Protein AF-A0A485C836-F1 (afdb_monomer_lite)

Sequence (79 aa):
MQGGKARLVHVNEQVRDFIRSAQRVAETPPSYASVENDLEPLLLTLSKEMTPGEQKKLMSLLLREGITGLLQRLDIRDQ

pLDDT: mean 80.25, std 15.34, range [44.19, 97.62]

InterPro domains:
  IPR010749 YfeC-like [PF07037] (2-78)

Structure (mmCIF, N/CA/C/O backbone):
data_AF-A0A485C836-F1
#
_entry.id   AF-A0A485C836-F1
#
loop_
_atom_site.group_PDB
_atom_site.id
_atom_site.type_symbol
_atom_site.label_atom_id
_atom_site.label_alt_id
_atom_site.label_comp_id
_atom_site.label_asym_id
_atom_site.label_entity_id
_atom_site.label_seq_id
_atom_site.pdbx_PDB_ins_code
_atom_site.Cartn_x
_atom_site.Cartn_y
_atom_site.Cartn_z
_atom_site.occupancy
_atom_site.B_iso_or_equiv
_atom_site.auth_seq_id
_atom_site.auth_comp_id
_atom_site.auth_asym_id
_atom_site.auth_atom_id
_atom_site.pdbx_PDB_model_num
ATOM 1 N N . MET A 1 1 ? 8.842 30.475 -28.085 1.00 44.19 1 MET A N 1
ATOM 2 C CA . MET A 1 1 ? 8.754 29.049 -28.464 1.00 44.19 1 MET A CA 1
ATOM 3 C C . MET A 1 1 ? 10.037 28.662 -29.188 1.00 44.19 1 MET A C 1
ATOM 5 O O . MET A 1 1 ? 10.163 28.971 -30.364 1.00 44.19 1 MET A O 1
ATOM 9 N N . GLN A 1 2 ? 11.027 28.091 -28.497 1.00 49.88 2 GLN A N 1
ATOM 10 C CA . GLN A 1 2 ? 12.302 27.710 -29.119 1.00 49.88 2 GLN A CA 1
ATOM 11 C C . GLN A 1 2 ? 12.413 26.184 -29.108 1.00 49.88 2 GLN A C 1
ATOM 13 O O . GLN A 1 2 ? 12.810 25.581 -28.117 1.00 49.88 2 GLN A O 1
ATOM 18 N N . GLY A 1 3 ? 11.948 25.569 -30.198 1.00 61.88 3 GLY A N 1
ATOM 19 C CA . GLY A 1 3 ? 11.997 24.125 -30.401 1.00 61.88 3 GLY A CA 1
ATOM 20 C C . GLY A 1 3 ? 13.440 23.624 -30.451 1.00 61.88 3 GLY A C 1
ATOM 21 O O . GLY A 1 3 ? 14.268 24.155 -31.195 1.00 61.88 3 GLY A O 1
ATOM 22 N N . GLY A 1 4 ? 13.740 22.605 -29.646 1.00 66.94 4 GLY A N 1
ATOM 23 C CA . GLY A 1 4 ? 15.018 21.902 -29.673 1.00 66.94 4 GLY A CA 1
ATOM 24 C C . GLY A 1 4 ? 15.221 21.193 -31.013 1.00 66.94 4 GLY A C 1
ATOM 25 O O . GLY A 1 4 ? 14.325 20.526 -31.524 1.00 66.94 4 GLY A O 1
ATOM 26 N N . LYS A 1 5 ? 16.407 21.357 -31.604 1.00 66.62 5 LYS A N 1
ATOM 27 C CA . LYS A 1 5 ? 16.786 20.741 -32.881 1.00 66.62 5 LYS A CA 1
ATOM 28 C C . LYS A 1 5 ? 16.992 19.237 -32.677 1.00 66.62 5 LYS A C 1
ATOM 30 O O . LYS A 1 5 ? 18.007 18.833 -32.113 1.00 66.62 5 LYS A O 1
ATOM 35 N N . ALA A 1 6 ? 16.056 18.414 -33.140 1.00 78.12 6 ALA A N 1
ATOM 36 C CA . ALA A 1 6 ? 16.268 16.973 -33.218 1.00 78.12 6 ALA A CA 1
ATOM 37 C C . ALA A 1 6 ? 17.319 16.661 -34.296 1.00 78.12 6 ALA A C 1
ATOM 39 O O . ALA A 1 6 ? 17.309 17.251 -35.378 1.00 78.12 6 ALA A O 1
ATOM 40 N N . ARG A 1 7 ? 18.239 15.740 -33.999 1.00 77.69 7 ARG A N 1
ATOM 41 C CA . ARG A 1 7 ? 19.209 15.218 -34.968 1.00 77.69 7 ARG A CA 1
ATOM 42 C C . ARG A 1 7 ? 18.778 13.811 -35.354 1.00 77.69 7 ARG A C 1
ATOM 44 O O . ARG A 1 7 ? 18.715 12.936 -34.496 1.00 77.69 7 ARG A O 1
ATOM 51 N N . LEU A 1 8 ? 18.475 13.608 -36.632 1.00 75.69 8 LEU A N 1
ATOM 52 C CA . LEU A 1 8 ? 18.221 12.283 -37.180 1.00 75.69 8 LEU A CA 1
ATOM 53 C C . LEU A 1 8 ? 19.568 11.598 -37.417 1.00 75.69 8 LEU A C 1
ATOM 55 O O . LEU A 1 8 ? 20.372 12.071 -38.218 1.00 75.69 8 LEU A O 1
ATOM 59 N N . VAL A 1 9 ? 19.823 10.506 -36.703 1.00 80.38 9 VAL A N 1
ATOM 60 C CA . VAL A 1 9 ? 21.025 9.687 -36.883 1.00 80.38 9 VAL A CA 1
ATOM 61 C C . VAL A 1 9 ? 20.626 8.428 -37.638 1.00 80.38 9 VAL A C 1
ATOM 63 O O . VAL A 1 9 ? 19.759 7.681 -37.189 1.00 80.38 9 VAL A O 1
ATOM 66 N N . HIS A 1 10 ? 21.252 8.191 -38.788 1.00 80.44 10 HIS A N 1
ATOM 67 C CA . HIS A 1 10 ? 21.093 6.943 -39.523 1.00 80.44 10 HIS A CA 1
ATOM 68 C C . HIS A 1 10 ? 22.148 5.940 -39.051 1.00 80.44 10 HIS A C 1
ATOM 70 O O . HIS A 1 10 ? 23.347 6.173 -39.199 1.00 80.44 10 HIS A O 1
ATOM 76 N N . VAL A 1 11 ? 21.695 4.829 -38.472 1.00 80.62 11 VAL A N 1
ATOM 77 C CA . VAL A 1 11 ? 22.567 3.753 -37.991 1.00 80.62 11 VAL A CA 1
ATOM 78 C C . VAL A 1 11 ? 22.686 2.693 -39.079 1.00 80.62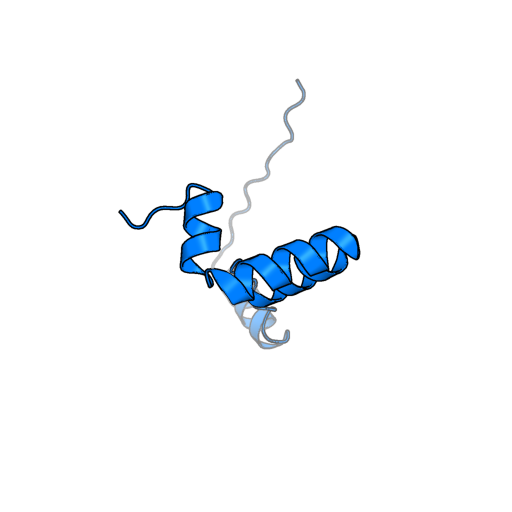 11 VAL A C 1
ATOM 80 O O . VAL A 1 11 ? 21.706 2.012 -39.389 1.00 80.62 11 VAL A O 1
ATOM 83 N N . ASN A 1 12 ? 23.885 2.553 -39.643 1.00 85.38 12 ASN A N 1
ATOM 84 C CA . ASN A 1 12 ? 24.184 1.522 -40.634 1.00 85.38 12 ASN A CA 1
ATOM 85 C C . ASN A 1 12 ? 24.444 0.152 -39.970 1.00 85.38 12 ASN A C 1
ATOM 87 O O . ASN A 1 12 ? 24.531 0.030 -38.745 1.00 85.38 12 ASN A O 1
ATOM 91 N N . GLU A 1 13 ? 24.548 -0.894 -40.788 1.00 84.00 13 GLU A N 1
ATOM 92 C CA . GLU A 1 13 ? 24.700 -2.278 -40.321 1.00 84.00 13 GLU A CA 1
ATOM 93 C C . GLU A 1 13 ? 25.994 -2.496 -39.523 1.00 84.00 13 GLU A C 1
ATOM 95 O O . GLU A 1 13 ? 25.960 -3.087 -38.450 1.00 84.00 13 GLU A O 1
ATOM 100 N N . GLN A 1 14 ? 27.105 -1.893 -39.954 1.00 82.50 14 GLN A N 1
ATOM 101 C CA . GLN A 1 14 ? 28.389 -1.975 -39.248 1.00 82.50 14 GLN A CA 1
ATOM 102 C C . GLN A 1 14 ? 28.317 -1.395 -37.828 1.00 82.50 14 GLN A C 1
ATOM 104 O O . GLN A 1 14 ? 28.832 -1.988 -36.881 1.00 82.50 14 GLN A O 1
ATOM 109 N N . VAL A 1 15 ? 27.643 -0.254 -37.653 1.00 83.19 15 VAL A N 1
ATOM 110 C CA . VAL A 1 15 ? 27.437 0.350 -36.328 1.00 83.19 15 VAL A CA 1
ATOM 111 C C . VAL A 1 15 ? 26.484 -0.505 -35.492 1.00 83.19 15 VAL A C 1
ATOM 113 O O . VAL A 1 15 ? 26.697 -0.665 -34.292 1.00 83.19 15 VAL A O 1
ATOM 116 N N . ARG A 1 16 ? 25.457 -1.103 -36.108 1.00 81.31 16 ARG A N 1
ATOM 117 C CA . ARG A 1 16 ? 24.536 -2.021 -35.422 1.00 81.31 16 ARG A CA 1
ATOM 118 C C . ARG A 1 16 ? 25.266 -3.254 -34.890 1.00 81.31 16 ARG A C 1
ATOM 120 O O . ARG A 1 16 ? 25.043 -3.633 -33.740 1.00 81.31 16 ARG A O 1
ATOM 127 N N . ASP A 1 17 ? 26.134 -3.850 -35.697 1.00 82.94 17 ASP A N 1
ATOM 128 C CA . ASP A 1 17 ? 26.904 -5.030 -35.313 1.00 82.94 17 ASP A CA 1
ATOM 129 C C . ASP A 1 17 ? 27.939 -4.708 -34.238 1.00 82.94 17 ASP A C 1
ATOM 131 O O . ASP A 1 17 ? 28.076 -5.472 -33.284 1.00 82.94 17 ASP A O 1
ATOM 135 N N . PHE A 1 18 ? 28.575 -3.536 -34.312 1.00 81.19 18 PHE A N 1
ATOM 136 C CA . PHE A 1 18 ? 29.480 -3.050 -33.271 1.00 81.19 18 PHE A CA 1
ATOM 137 C C . PHE A 1 18 ? 28.770 -2.812 -31.926 1.00 81.19 18 PHE A C 1
ATOM 139 O O . PHE A 1 18 ? 29.255 -3.236 -30.876 1.00 81.19 18 PHE A O 1
ATOM 146 N N . ILE A 1 19 ? 27.587 -2.184 -31.936 1.00 79.94 19 ILE A N 1
ATOM 147 C CA . ILE A 1 19 ? 26.774 -2.003 -30.720 1.00 79.94 19 ILE A CA 1
ATOM 148 C C . ILE A 1 19 ? 26.407 -3.370 -30.124 1.00 79.94 19 ILE A C 1
ATOM 150 O O . ILE A 1 19 ? 26.540 -3.578 -28.919 1.00 79.94 19 ILE A O 1
ATOM 154 N N . ARG A 1 20 ? 25.996 -4.326 -30.966 1.00 74.38 20 ARG A N 1
ATOM 155 C CA . ARG A 1 20 ? 25.648 -5.691 -30.539 1.00 74.38 20 ARG A CA 1
ATOM 156 C C . ARG A 1 20 ? 26.847 -6.474 -30.010 1.00 74.38 20 ARG A C 1
ATOM 158 O O . ARG A 1 20 ? 26.681 -7.259 -29.079 1.00 74.38 20 ARG A O 1
ATOM 165 N N . SER A 1 21 ? 28.037 -6.303 -30.585 1.00 74.25 21 SER A N 1
ATOM 166 C CA . SER A 1 21 ? 29.247 -6.976 -30.106 1.00 74.25 21 SER A CA 1
ATOM 167 C C . SER A 1 21 ? 29.712 -6.407 -28.768 1.00 74.25 21 SER A C 1
ATOM 169 O O . SER A 1 21 ? 30.120 -7.172 -27.900 1.00 74.25 21 SER A O 1
ATOM 171 N N . ALA A 1 22 ? 29.585 -5.091 -28.567 1.00 69.50 22 ALA A N 1
ATOM 172 C CA . ALA A 1 22 ? 29.882 -4.437 -27.294 1.00 69.50 22 ALA A CA 1
ATOM 173 C C . ALA A 1 22 ? 28.887 -4.832 -26.183 1.00 69.50 22 ALA A C 1
ATOM 175 O O . ALA A 1 22 ? 29.289 -5.039 -25.040 1.00 69.50 22 ALA A O 1
ATOM 176 N N . GLN A 1 23 ? 27.604 -5.017 -26.520 1.00 61.78 23 GLN A N 1
ATOM 177 C CA . GLN A 1 23 ? 26.563 -5.446 -25.574 1.00 61.78 23 GLN A CA 1
ATOM 178 C C . GLN A 1 23 ? 26.791 -6.840 -24.974 1.00 61.78 23 GLN A C 1
ATOM 180 O O . GLN A 1 23 ? 26.301 -7.095 -23.883 1.00 61.78 23 GLN A O 1
ATOM 185 N N . ARG A 1 24 ? 27.530 -7.742 -25.638 1.00 59.06 24 ARG A N 1
ATOM 186 C CA . ARG A 1 24 ? 27.855 -9.068 -25.071 1.00 59.06 24 ARG A CA 1
ATOM 187 C C . ARG A 1 24 ? 28.931 -9.018 -23.978 1.00 59.06 24 ARG A C 1
ATOM 189 O O . ARG A 1 24 ? 29.120 -10.016 -23.294 1.00 59.06 24 ARG A O 1
ATOM 196 N N . VAL A 1 25 ? 29.661 -7.904 -23.866 1.00 59.53 25 VAL A N 1
ATOM 197 C CA . VAL A 1 25 ? 30.783 -7.722 -22.924 1.00 59.53 25 VAL A CA 1
ATOM 198 C C . VAL A 1 25 ? 30.358 -6.942 -21.678 1.00 59.53 25 VAL A C 1
ATOM 200 O O . VAL A 1 25 ? 30.954 -7.112 -20.618 1.00 59.53 25 VAL A O 1
ATOM 203 N N . ALA A 1 26 ? 29.318 -6.115 -21.781 1.00 58.81 26 ALA A N 1
ATOM 204 C CA . ALA A 1 26 ? 28.665 -5.542 -20.614 1.00 58.81 26 ALA A CA 1
ATOM 205 C C . ALA A 1 26 ? 27.765 -6.609 -19.974 1.00 58.81 26 ALA A C 1
ATOM 207 O O . ALA A 1 26 ? 27.062 -7.326 -20.686 1.00 58.81 26 ALA A O 1
ATOM 208 N N . GLU A 1 27 ? 27.813 -6.722 -18.645 1.00 62.12 27 GLU A N 1
ATOM 209 C CA . GLU A 1 27 ? 26.887 -7.535 -17.851 1.00 62.12 27 GLU A CA 1
ATOM 210 C C . GLU A 1 27 ? 25.455 -7.377 -18.362 1.00 62.12 27 GLU A C 1
ATOM 212 O O . GLU A 1 27 ? 25.083 -6.297 -18.835 1.00 62.12 27 GLU A O 1
ATOM 217 N N . THR A 1 28 ? 24.674 -8.463 -18.273 1.00 62.03 28 THR A N 1
ATOM 218 C CA . THR A 1 28 ? 23.247 -8.495 -18.604 1.00 62.03 28 THR A CA 1
ATOM 219 C C . THR A 1 28 ? 22.634 -7.156 -18.213 1.00 62.03 28 THR A C 1
ATOM 221 O O . THR A 1 28 ? 22.673 -6.836 -17.020 1.00 62.03 28 THR A O 1
ATOM 224 N N . PRO A 1 29 ? 22.142 -6.340 -19.171 1.00 56.09 29 PRO A N 1
ATOM 225 C CA . PRO A 1 29 ? 21.534 -5.070 -18.812 1.00 56.09 29 PRO A CA 1
ATOM 226 C C . PRO A 1 29 ? 20.503 -5.400 -17.741 1.00 56.09 29 PRO A C 1
ATOM 228 O O . PRO A 1 29 ? 19.792 -6.400 -17.930 1.00 56.09 29 PRO A O 1
ATOM 231 N N . PRO A 1 30 ? 20.455 -4.662 -16.608 1.00 56.59 30 PRO A N 1
ATOM 232 C CA . PRO A 1 30 ? 19.400 -4.891 -15.646 1.00 56.59 30 PRO A CA 1
ATOM 233 C C . PRO A 1 30 ? 18.147 -4.884 -16.487 1.00 56.59 30 PRO A C 1
ATOM 235 O O . PRO A 1 30 ? 17.936 -3.960 -17.284 1.00 56.59 30 PRO A O 1
ATOM 238 N N . SER A 1 31 ? 17.411 -5.992 -16.423 1.00 53.59 31 SER A N 1
ATOM 239 C CA . SER A 1 31 ? 16.086 -6.001 -16.981 1.00 53.59 31 SER A CA 1
ATOM 240 C C . SER A 1 31 ? 15.488 -4.759 -16.345 1.00 53.59 31 SER A C 1
ATOM 242 O O . SER A 1 31 ? 15.278 -4.724 -15.131 1.00 53.59 31 SER A O 1
ATOM 244 N N . TYR A 1 32 ? 15.233 -3.724 -17.143 1.00 53.00 32 TYR A N 1
ATOM 245 C CA . TYR A 1 32 ? 14.110 -2.855 -16.883 1.00 53.00 32 TYR A CA 1
ATOM 246 C C . TYR A 1 32 ? 12.901 -3.775 -17.075 1.00 53.00 32 TYR A C 1
ATOM 248 O O . TYR A 1 32 ? 12.106 -3.594 -17.993 1.00 53.00 32 TYR A O 1
ATOM 256 N N . ALA A 1 33 ? 12.827 -4.829 -16.245 1.00 53.03 33 ALA A N 1
ATOM 257 C CA . ALA A 1 33 ? 11.625 -5.450 -15.814 1.00 53.03 33 ALA A CA 1
ATOM 258 C C . ALA A 1 33 ? 10.849 -4.210 -15.468 1.00 53.03 33 ALA A C 1
ATOM 260 O O . ALA A 1 33 ? 11.251 -3.403 -14.617 1.00 53.03 33 ALA A O 1
ATOM 261 N N . SER A 1 34 ? 9.847 -3.970 -16.304 1.00 53.19 34 SER A N 1
ATOM 262 C CA . SER A 1 34 ? 8.723 -3.151 -15.942 1.00 53.19 34 SER A CA 1
ATOM 263 C C . SER A 1 34 ? 8.581 -3.348 -14.447 1.00 53.19 34 SER A C 1
ATOM 265 O O . SER A 1 34 ? 8.609 -4.498 -14.007 1.00 53.19 34 SER A O 1
ATOM 267 N N . VAL A 1 35 ? 8.621 -2.268 -13.671 1.00 55.78 35 VAL A N 1
ATOM 268 C CA . VAL A 1 35 ? 8.250 -2.351 -12.266 1.00 55.78 35 VAL A CA 1
ATOM 269 C C . VAL A 1 35 ? 6.802 -2.824 -12.320 1.00 55.78 35 VAL A C 1
ATOM 271 O O . VAL A 1 35 ? 5.871 -2.028 -12.411 1.00 55.78 35 VAL A O 1
ATOM 274 N N . GLU A 1 36 ? 6.630 -4.138 -12.459 1.00 58.84 36 GLU A N 1
ATOM 275 C CA . GLU A 1 36 ? 5.425 -4.860 -12.180 1.00 58.84 36 GLU A CA 1
ATOM 276 C C . GLU A 1 36 ? 5.141 -4.368 -10.778 1.00 58.84 36 GLU A C 1
ATOM 278 O O . GLU A 1 36 ? 6.029 -4.335 -9.921 1.00 58.84 36 GLU A O 1
ATOM 283 N N . ASN A 1 37 ? 3.981 -3.735 -10.630 1.00 63.56 37 ASN A N 1
ATOM 284 C CA . ASN A 1 37 ? 3.540 -3.168 -9.371 1.00 63.56 37 ASN A CA 1
ATOM 285 C C . ASN A 1 37 ? 3.318 -4.345 -8.422 1.00 63.56 37 ASN A C 1
ATOM 287 O O . ASN A 1 37 ? 2.184 -4.762 -8.193 1.00 63.56 37 ASN A O 1
ATOM 291 N N . ASP A 1 38 ? 4.418 -4.921 -7.948 1.00 80.00 38 ASP A N 1
ATOM 292 C CA . ASP A 1 38 ? 4.434 -6.112 -7.141 1.00 80.00 38 ASP A CA 1
ATOM 293 C C . ASP A 1 38 ? 3.751 -5.733 -5.842 1.00 80.00 38 ASP A C 1
ATOM 295 O O . ASP A 1 38 ? 4.110 -4.774 -5.147 1.00 80.00 38 ASP A O 1
ATOM 299 N N . LEU A 1 39 ? 2.693 -6.473 -5.544 1.00 84.38 39 LEU A N 1
ATOM 300 C CA . LEU A 1 39 ? 1.834 -6.182 -4.413 1.00 84.38 39 LEU A CA 1
ATOM 301 C C . LEU A 1 39 ? 2.626 -6.225 -3.099 1.00 84.38 39 LEU A C 1
ATOM 303 O O . LEU A 1 39 ? 2.403 -5.407 -2.212 1.00 84.38 39 LEU A O 1
ATOM 307 N N . GLU A 1 40 ? 3.577 -7.151 -2.983 1.00 87.56 40 GLU A N 1
ATOM 308 C CA . GLU A 1 40 ? 4.374 -7.369 -1.776 1.00 87.56 40 GLU A CA 1
ATOM 309 C C . GLU A 1 40 ? 5.201 -6.135 -1.341 1.00 87.56 40 GLU A C 1
ATOM 311 O O . GLU A 1 40 ? 4.994 -5.659 -0.217 1.00 87.56 40 GLU A O 1
ATOM 316 N N . PRO A 1 41 ? 6.079 -5.540 -2.178 1.00 89.94 41 PRO A N 1
ATOM 317 C CA . PRO A 1 41 ? 6.823 -4.335 -1.805 1.00 89.94 41 PRO A CA 1
ATOM 318 C C . PRO A 1 41 ? 5.921 -3.115 -1.571 1.00 89.94 41 PRO A C 1
ATOM 320 O O . PRO A 1 41 ? 6.231 -2.279 -0.710 1.00 89.94 41 PRO A O 1
ATOM 323 N N . LEU A 1 42 ? 4.790 -3.017 -2.279 1.00 89.81 42 LEU A N 1
ATOM 324 C CA . LEU A 1 42 ? 3.806 -1.955 -2.062 1.00 89.81 42 LEU A CA 1
ATOM 325 C C . LEU A 1 42 ? 3.149 -2.081 -0.687 1.00 89.81 42 LEU A C 1
ATOM 327 O O . LEU A 1 42 ? 3.150 -1.112 0.069 1.00 89.81 42 LEU A O 1
ATOM 331 N N . LEU A 1 43 ? 2.663 -3.270 -0.318 1.00 90.38 43 LEU A N 1
ATOM 332 C CA . LEU A 1 43 ? 2.075 -3.522 1.000 1.00 90.38 43 LEU A CA 1
ATOM 333 C C . LEU A 1 43 ? 3.089 -3.304 2.126 1.00 90.38 43 LEU A C 1
ATOM 335 O O . LEU A 1 43 ? 2.738 -2.734 3.161 1.00 90.38 43 LEU A O 1
ATOM 339 N N . LEU A 1 44 ? 4.350 -3.695 1.920 1.00 90.88 44 LEU A N 1
ATOM 340 C CA . LEU A 1 44 ? 5.414 -3.454 2.891 1.00 90.88 44 LEU A CA 1
ATOM 341 C C . LEU A 1 44 ? 5.641 -1.954 3.110 1.00 90.88 44 LEU A C 1
ATOM 343 O O . LEU A 1 44 ? 5.726 -1.510 4.255 1.00 90.88 44 LEU A O 1
ATOM 347 N N . THR A 1 45 ? 5.712 -1.167 2.039 1.00 93.19 45 THR A N 1
ATOM 348 C CA . THR A 1 45 ? 5.861 0.294 2.129 1.00 93.19 45 THR A CA 1
ATOM 349 C C . THR A 1 45 ? 4.650 0.925 2.809 1.00 93.19 45 THR A C 1
ATOM 351 O O . THR A 1 45 ? 4.803 1.669 3.772 1.00 93.19 45 THR A O 1
ATOM 354 N N . LEU A 1 46 ? 3.443 0.544 2.388 1.00 90.88 46 LEU A N 1
ATOM 355 C CA . LEU A 1 46 ? 2.187 1.040 2.949 1.00 90.88 46 LEU A CA 1
ATOM 356 C C . LEU A 1 46 ? 2.103 0.746 4.455 1.00 90.88 46 LEU A C 1
ATOM 358 O O . LEU A 1 46 ? 1.698 1.606 5.232 1.00 90.88 46 LEU A O 1
ATOM 362 N N . SER A 1 47 ? 2.578 -0.429 4.888 1.00 91.44 47 SER A N 1
ATOM 363 C CA . SER A 1 47 ? 2.654 -0.784 6.308 1.00 91.44 47 SER A CA 1
ATOM 364 C C . SER A 1 47 ? 3.542 0.159 7.122 1.00 91.44 47 SER A C 1
ATOM 366 O O . SER A 1 47 ? 3.170 0.522 8.235 1.00 91.44 47 SER A O 1
ATOM 368 N N . LYS A 1 48 ? 4.676 0.596 6.562 1.00 93.25 48 LYS A N 1
ATOM 369 C CA . LYS A 1 48 ? 5.659 1.455 7.240 1.00 93.25 48 LYS A CA 1
ATOM 370 C C . LYS A 1 48 ? 5.204 2.909 7.346 1.00 93.25 48 LYS A C 1
ATOM 372 O O . LYS A 1 48 ? 5.518 3.555 8.338 1.00 93.25 48 LYS A O 1
ATOM 377 N N . GLU A 1 49 ? 4.455 3.388 6.358 1.00 96.12 49 GLU A N 1
ATOM 378 C CA . GLU A 1 49 ? 3.957 4.769 6.301 1.00 96.12 49 GLU A CA 1
ATOM 379 C C . GLU A 1 49 ? 2.684 4.995 7.140 1.00 96.12 49 GLU A C 1
ATOM 381 O O . GLU A 1 49 ? 2.298 6.133 7.395 1.00 96.12 49 GLU A O 1
ATOM 386 N N . MET A 1 50 ? 2.020 3.929 7.599 1.00 95.19 50 MET A N 1
ATOM 387 C CA . MET A 1 50 ? 0.867 4.036 8.495 1.00 95.19 50 ME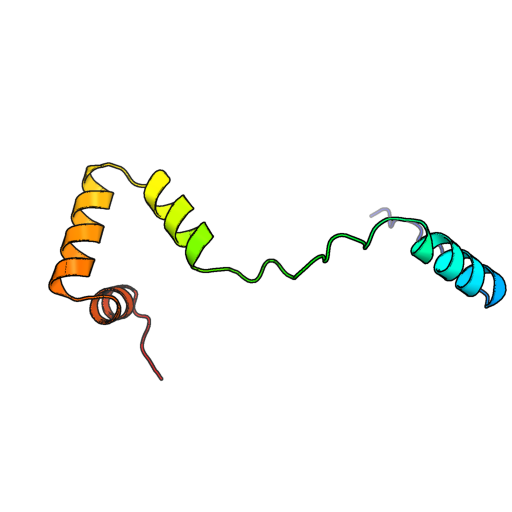T A CA 1
ATOM 388 C C . MET A 1 50 ? 1.278 4.343 9.936 1.00 95.19 50 MET A C 1
ATOM 390 O O . MET A 1 50 ? 2.230 3.779 10.478 1.00 95.19 50 MET A O 1
ATOM 394 N N . THR A 1 51 ? 0.468 5.145 10.622 1.00 97.62 51 THR A N 1
ATOM 395 C CA . THR A 1 51 ? 0.579 5.304 12.075 1.00 97.62 51 THR A CA 1
ATOM 396 C C . THR A 1 51 ? 0.257 3.989 12.806 1.00 97.62 51 THR A C 1
ATOM 398 O O . THR A 1 51 ? -0.498 3.153 12.294 1.00 97.62 51 THR A O 1
ATOM 401 N N . PRO A 1 52 ? 0.715 3.800 14.062 1.00 95.81 52 PRO A N 1
ATOM 402 C CA . PRO A 1 52 ? 0.388 2.598 14.839 1.00 95.81 52 PRO A CA 1
ATOM 403 C C . PRO A 1 52 ? -1.124 2.357 14.997 1.00 95.81 52 PRO A C 1
ATOM 405 O O . PRO A 1 52 ? -1.591 1.217 15.049 1.00 95.81 52 PRO A O 1
ATOM 408 N N . GLY A 1 53 ? -1.913 3.436 15.055 1.00 97.44 53 GLY A N 1
ATOM 409 C CA . GLY A 1 53 ? -3.371 3.357 15.118 1.00 97.44 53 GLY A CA 1
ATOM 410 C C . GLY A 1 53 ? -3.992 2.841 13.819 1.00 97.44 53 GLY A C 1
ATOM 411 O O . GLY A 1 53 ? -4.915 2.026 13.862 1.00 97.44 53 GLY A O 1
ATOM 412 N N . GLU A 1 54 ? -3.485 3.284 12.670 1.00 96.25 54 GLU A N 1
ATOM 413 C CA . GLU A 1 54 ? -3.934 2.830 11.349 1.00 96.25 54 GLU A CA 1
ATOM 414 C C . GLU A 1 54 ? -3.532 1.381 11.087 1.00 96.25 54 GLU A C 1
ATOM 416 O O . GLU A 1 54 ? -4.388 0.590 10.693 1.00 96.25 54 GLU A O 1
ATOM 421 N N . GLN A 1 55 ? -2.297 0.991 11.424 1.00 95.31 55 GLN A N 1
ATOM 422 C CA . GLN A 1 55 ? -1.850 -0.403 11.332 1.00 95.31 55 GLN A CA 1
ATOM 423 C C . GLN A 1 55 ? -2.766 -1.341 12.128 1.00 95.31 55 G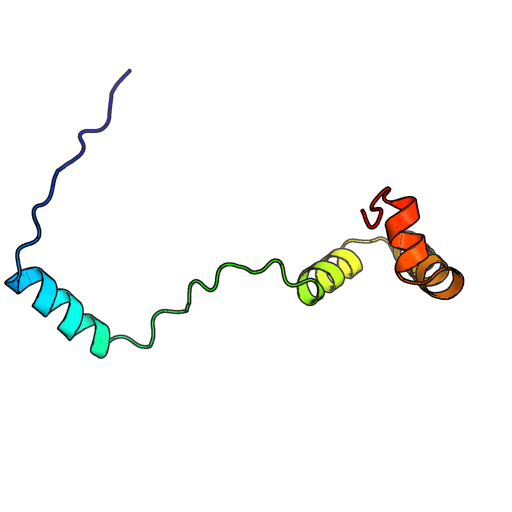LN A C 1
ATOM 425 O O . GLN A 1 55 ? -3.208 -2.371 11.619 1.00 95.31 55 GLN A O 1
ATOM 430 N N . LYS A 1 56 ? -3.125 -0.966 13.365 1.00 96.25 5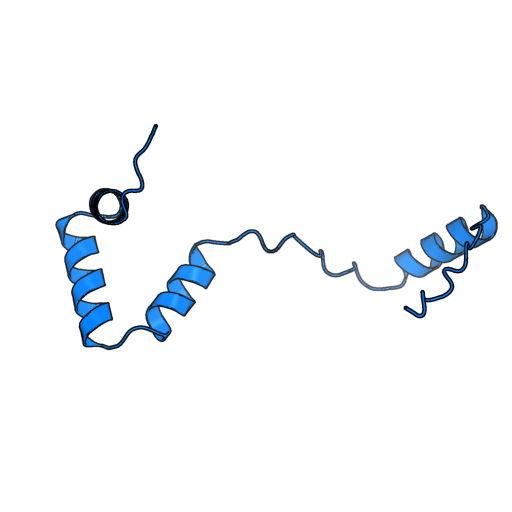6 LYS A N 1
ATOM 431 C CA . LYS A 1 56 ? -4.035 -1.763 14.200 1.00 96.25 56 LYS A CA 1
ATOM 432 C C . LYS A 1 56 ? -5.432 -1.885 13.585 1.00 96.25 56 LYS A C 1
ATOM 434 O O . LYS A 1 56 ? -6.038 -2.958 13.657 1.00 96.25 56 LYS A O 1
ATOM 439 N N . LYS A 1 57 ? -5.951 -0.810 12.982 1.00 95.00 57 LYS A N 1
ATOM 440 C CA . LYS A 1 57 ? -7.246 -0.824 12.282 1.00 95.00 57 LYS A CA 1
ATOM 441 C C . LYS A 1 57 ? -7.196 -1.722 11.048 1.00 95.00 57 LYS A C 1
ATOM 443 O O . LYS A 1 57 ? -8.087 -2.554 10.901 1.00 95.00 57 LYS A O 1
ATOM 448 N N . LEU A 1 58 ? -6.157 -1.601 10.219 1.00 94.25 58 LEU A N 1
ATOM 449 C CA . LEU A 1 58 ? -5.979 -2.444 9.037 1.00 94.25 58 LEU A CA 1
ATOM 450 C C . LEU A 1 58 ? -5.863 -3.920 9.428 1.00 94.25 58 LEU A C 1
ATOM 452 O O . LEU A 1 58 ? -6.573 -4.751 8.874 1.00 94.25 58 LEU A O 1
ATOM 456 N N . MET A 1 59 ? -5.045 -4.242 10.432 1.00 94.81 59 MET A N 1
ATOM 457 C CA . MET A 1 59 ? -4.904 -5.609 10.939 1.00 94.81 59 MET A CA 1
ATOM 458 C C . MET A 1 59 ? -6.241 -6.166 11.444 1.00 94.81 59 MET A C 1
ATOM 460 O O . MET A 1 59 ? -6.607 -7.290 11.115 1.00 94.81 59 MET A O 1
ATOM 464 N N . SER A 1 60 ? -7.007 -5.373 12.199 1.00 96.56 60 SER A N 1
ATOM 465 C CA . SER A 1 60 ? -8.326 -5.792 12.699 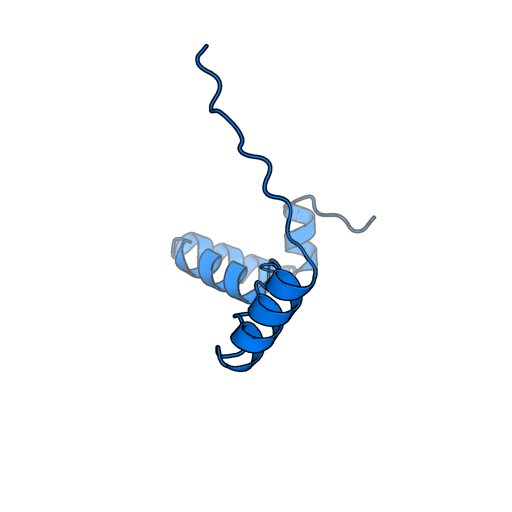1.00 96.56 60 SER A CA 1
ATOM 466 C C . SER A 1 60 ? -9.325 -6.035 11.563 1.00 96.56 60 SER A C 1
ATOM 468 O O . SER A 1 60 ? -10.122 -6.968 11.631 1.00 96.56 60 SER A O 1
ATOM 470 N N . LEU A 1 61 ? -9.282 -5.206 10.518 1.00 95.56 61 LEU A N 1
ATOM 471 C CA . LEU A 1 61 ? -10.127 -5.341 9.335 1.00 95.56 61 LEU A CA 1
ATOM 472 C C . LEU A 1 61 ? -9.772 -6.605 8.546 1.00 95.56 61 LEU A C 1
ATOM 474 O O . LEU A 1 61 ? -10.664 -7.393 8.241 1.00 95.56 61 LEU A O 1
ATOM 478 N N . LEU A 1 62 ? -8.481 -6.840 8.298 1.00 94.56 62 LEU A N 1
ATOM 479 C CA . LEU A 1 62 ? -7.987 -8.037 7.615 1.00 94.56 62 LEU A CA 1
ATOM 480 C C . LEU A 1 62 ? -8.336 -9.321 8.378 1.00 94.56 62 LEU A C 1
ATOM 482 O O . LEU A 1 62 ? -8.761 -10.293 7.765 1.00 94.56 62 LEU A O 1
ATOM 486 N N . LEU A 1 63 ? -8.215 -9.327 9.710 1.00 96.62 63 LEU A N 1
ATOM 487 C CA . LEU A 1 63 ? -8.572 -10.488 10.534 1.00 96.62 63 LEU A CA 1
ATOM 488 C C . LEU A 1 63 ? -10.079 -10.773 10.547 1.00 96.62 63 LEU A C 1
ATOM 490 O O . LEU A 1 63 ? -10.476 -11.932 10.632 1.00 96.62 63 LEU A O 1
ATOM 494 N N . ARG A 1 64 ? -10.921 -9.732 10.499 1.00 96.81 64 ARG A N 1
ATOM 495 C CA . ARG A 1 64 ? -12.381 -9.884 10.579 1.00 96.81 64 ARG A CA 1
ATOM 496 C C . ARG A 1 64 ? -13.018 -10.218 9.235 1.00 96.81 64 ARG A C 1
ATOM 498 O O . ARG A 1 64 ? -13.975 -10.982 9.197 1.00 96.81 64 ARG A O 1
ATOM 505 N N . GLU A 1 65 ? -12.545 -9.599 8.160 1.00 94.75 65 GLU A N 1
ATOM 506 C CA . GLU A 1 65 ? -13.241 -9.608 6.865 1.00 94.75 65 GLU A CA 1
ATOM 507 C C . GLU A 1 65 ? -12.366 -10.125 5.716 1.00 94.75 65 GLU A C 1
ATOM 509 O O . GLU A 1 65 ? -12.843 -10.275 4.589 1.00 94.75 65 GLU A O 1
ATOM 514 N N . GLY A 1 66 ? -11.092 -10.416 5.988 1.00 92.75 66 GLY A N 1
ATOM 515 C CA . GLY A 1 66 ? -10.138 -10.860 4.982 1.00 92.75 66 GLY A CA 1
ATOM 516 C C . GLY A 1 66 ? -9.863 -9.806 3.909 1.00 92.75 66 GLY A C 1
ATOM 517 O O . GLY A 1 66 ? -10.198 -8.625 4.034 1.00 92.75 66 GLY A O 1
ATOM 518 N N . ILE A 1 67 ? -9.249 -10.259 2.816 1.00 92.38 67 ILE A N 1
ATOM 519 C CA . ILE A 1 67 ? -8.970 -9.418 1.647 1.00 92.38 67 ILE A CA 1
ATOM 520 C C . ILE A 1 67 ? -10.268 -9.013 0.942 1.00 92.38 67 ILE A C 1
ATOM 522 O O . ILE A 1 67 ? -10.399 -7.867 0.528 1.00 92.38 67 ILE A O 1
ATOM 526 N N . THR A 1 68 ? -11.267 -9.898 0.876 1.00 92.88 68 THR A N 1
ATOM 527 C CA . THR A 1 68 ? -12.559 -9.598 0.242 1.00 92.88 68 THR A CA 1
ATOM 528 C C . THR A 1 68 ? -13.255 -8.401 0.890 1.00 92.88 68 THR A C 1
ATOM 530 O O . THR A 1 68 ? -13.703 -7.505 0.178 1.00 92.88 68 THR A O 1
ATOM 533 N N . GLY A 1 69 ? -13.304 -8.330 2.225 1.00 92.12 69 GLY A N 1
ATOM 534 C CA . GLY A 1 69 ? -13.899 -7.181 2.913 1.00 92.12 69 GLY A CA 1
ATOM 535 C C . GLY A 1 69 ? -13.113 -5.885 2.725 1.00 92.12 69 GLY A C 1
ATOM 536 O O . GLY A 1 69 ? -13.707 -4.815 2.591 1.00 92.12 69 GLY A O 1
ATOM 537 N N . LEU A 1 70 ? -11.780 -5.969 2.651 1.00 92.31 70 LEU A N 1
ATOM 538 C CA . LEU A 1 70 ? -10.945 -4.816 2.317 1.00 92.31 70 LEU A CA 1
ATOM 539 C C . LEU A 1 70 ? -11.262 -4.285 0.912 1.00 92.31 70 LEU A C 1
ATOM 541 O O . LEU A 1 70 ? -11.509 -3.091 0.765 1.00 92.31 70 LEU A O 1
ATOM 545 N N . LEU A 1 71 ? -11.312 -5.161 -0.094 1.00 93.12 71 LEU A N 1
ATOM 546 C CA . LEU A 1 71 ? -11.612 -4.782 -1.478 1.00 93.12 71 LEU A CA 1
ATOM 547 C C . LEU A 1 71 ? -13.002 -4.146 -1.603 1.00 93.12 71 LEU A C 1
ATOM 549 O O . LEU A 1 71 ? -13.128 -3.064 -2.171 1.00 93.12 71 LEU A O 1
ATOM 553 N N . GLN A 1 72 ? -14.023 -4.737 -0.974 1.00 93.00 72 GLN A N 1
ATOM 554 C CA . GLN A 1 72 ? -15.380 -4.179 -0.961 1.00 93.00 72 GLN A CA 1
ATOM 555 C C . GLN A 1 72 ? -15.439 -2.767 -0.363 1.00 93.00 72 GLN A C 1
ATOM 557 O O . GLN A 1 72 ? -16.139 -1.903 -0.884 1.00 93.00 72 GLN A O 1
ATOM 562 N N . ARG A 1 73 ? -14.698 -2.504 0.720 1.00 91.94 73 ARG A N 1
ATOM 563 C CA . ARG A 1 73 ? -14.643 -1.175 1.360 1.00 91.94 73 ARG A CA 1
ATOM 564 C C . ARG A 1 73 ? -13.888 -0.138 0.536 1.00 91.94 73 ARG A C 1
ATOM 566 O O . ARG A 1 73 ? -14.157 1.049 0.686 1.00 91.94 73 ARG A O 1
ATOM 573 N N . LEU A 1 74 ? -12.960 -0.587 -0.303 1.00 91.81 74 LEU A N 1
ATOM 574 C CA . LEU A 1 74 ? -12.265 0.239 -1.289 1.00 91.81 74 LEU A CA 1
ATOM 575 C C . LEU A 1 74 ? -13.075 0.419 -2.583 1.00 91.81 74 LEU A C 1
ATOM 577 O O . LEU A 1 74 ? -12.579 1.033 -3.521 1.00 91.81 74 LEU A O 1
ATOM 581 N N . ASP A 1 75 ? -14.302 -0.107 -2.631 1.00 91.50 75 ASP A N 1
ATOM 582 C CA . ASP A 1 75 ? -15.162 -0.152 -3.816 1.00 91.50 75 ASP A CA 1
ATOM 583 C C . ASP A 1 75 ? -14.520 -0.871 -5.019 1.00 91.50 75 ASP A C 1
ATOM 585 O O . ASP A 1 75 ? -14.856 -0.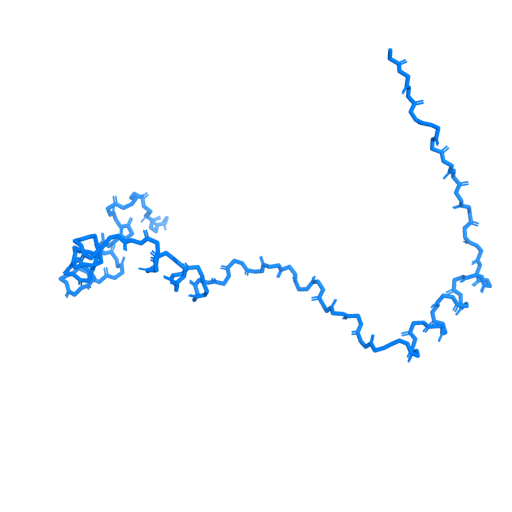629 -6.175 1.00 91.50 75 ASP A O 1
ATOM 589 N N . ILE A 1 76 ? -13.606 -1.804 -4.737 1.00 90.94 76 ILE A N 1
ATOM 590 C CA . ILE A 1 76 ? -13.008 -2.704 -5.721 1.00 90.94 76 ILE A CA 1
ATOM 591 C C . ILE A 1 76 ? -13.865 -3.968 -5.737 1.00 90.94 76 ILE A C 1
ATOM 593 O O . ILE A 1 76 ? -13.831 -4.775 -4.805 1.00 90.94 76 ILE A O 1
ATOM 597 N N . ARG A 1 77 ? -14.686 -4.118 -6.775 1.00 85.06 77 ARG A N 1
ATOM 598 C CA . ARG A 1 77 ? -15.593 -5.260 -6.948 1.00 85.06 77 ARG A CA 1
ATOM 599 C C . ARG A 1 77 ? -15.083 -6.140 -8.085 1.00 85.06 77 ARG A C 1
ATOM 601 O O . ARG A 1 77 ? -14.633 -5.613 -9.099 1.00 85.06 77 ARG A O 1
ATOM 608 N N . ASP A 1 78 ? -15.168 -7.455 -7.902 1.00 66.31 78 ASP A N 1
ATOM 609 C CA . ASP A 1 78 ? -15.044 -8.421 -8.999 1.00 66.31 78 ASP A CA 1
ATOM 610 C C . ASP A 1 78 ? -16.169 -8.114 -10.003 1.00 66.31 78 ASP A C 1
ATOM 612 O O . ASP A 1 78 ? -17.322 -7.946 -9.586 1.00 66.31 78 ASP A O 1
ATOM 616 N N . GLN A 1 79 ? -15.830 -7.930 -11.282 1.00 54.94 79 GLN A N 1
ATOM 617 C CA . GLN A 1 79 ? -16.829 -7.770 -12.345 1.00 54.94 79 GLN A CA 1
ATOM 618 C C . GLN A 1 79 ? -17.632 -9.052 -12.550 1.00 54.94 79 GLN A C 1
ATOM 620 O O . GLN A 1 79 ? -17.022 -10.141 -12.505 1.00 54.94 79 GLN A O 1
#

Organism: Raoultella terrigena (NCBI:txid577)

Secondary structure (DSSP, 8-state):
------------HHHHHHHHHHHTTS------------HHHHHHHHHHHS-HHHHHHHHHHHHHHHHHHHHHHTT----

Radius of gyration: 24.56 Å; chains: 1; bounding box: 48×40×56 Å

Foldseek 3Di:
DDDDDDDDDDQDPVNVVVVVVVCVVDPDDPPVPPVPVPVVVVVVVVCVPDDPVVNVVVVVQCVPPNPVSVCVVVVNDDD